Protein AF-A0A9E5EG06-F1 (afdb_monomer)

Sequence (101 aa):
MIEDMPSSPKDPDALVTSFFESIQGHHLTAALDMMSQDCEYDNVPITKVFGRAAIEQTLGGFLAECSAYEWIIQISPKLSLTNNSASPQKHRRNIGQLSFV

Nearest PDB structures (foldseek):
  5aii-assembly1_H  TM=9.625E-01  e=5.286E-03  unidentified
  7vwd-assembly1_D  TM=7.251E-01  e=4.949E-03  Rhodococcus erythropolis
  7xee-assembly1_A  TM=7.683E-01  e=1.093E-02  Rhodococcus erythropolis
  4r9k-assembly1_A  TM=7.340E-01  e=8.965E-03  Rhodococcus erythropolis
  7vx2-assembly1_A  TM=7.270E-01  e=7.354E-03  Rhodococcus erythropolis

Solvent-accessible surface area (backbone atoms only — not comparable to full-atom values): 6912 Å² total; per-residue (Å²): 138,80,79,84,68,81,72,72,70,97,49,60,66,60,52,55,49,52,36,51,50,28,46,49,70,71,33,54,69,64,29,50,69,74,49,57,71,86,40,75,47,75,48,87,88,76,59,72,40,63,26,52,69,49,44,47,56,54,51,46,65,68,46,72,85,52,95,73,65,82,89,78,85,78,77,77,68,81,84,76,90,71,91,83,82,89,84,78,93,65,95,70,81,78,84,64,89,84,76,84,132

Radius of gyration: 17.26 Å; Cα contacts (8 Å, |Δi|>4): 51; chains: 1; bounding box: 35×45×50 Å

Mean predicted aligned error: 12.92 Å

Structure (mmCIF, N/CA/C/O backbone):
data_AF-A0A9E5EG06-F1
#
_entry.id   AF-A0A9E5EG06-F1
#
loop_
_atom_site.group_PDB
_atom_site.id
_atom_site.type_symbol
_atom_site.label_atom_id
_atom_site.label_alt_id
_atom_site.label_comp_id
_atom_site.label_asym_id
_atom_site.label_entity_id
_atom_site.label_seq_id
_atom_site.pdbx_PDB_ins_code
_atom_site.Cartn_x
_atom_site.Cartn_y
_atom_site.Cartn_z
_atom_site.occupancy
_atom_site.B_iso_or_equiv
_atom_site.auth_seq_id
_atom_site.auth_comp_id
_atom_site.auth_asym_id
_atom_site.auth_atom_id
_atom_site.pdbx_PDB_model_num
ATOM 1 N N . MET A 1 1 ? 2.025 -19.010 31.968 1.00 40.03 1 MET A N 1
ATOM 2 C CA . MET A 1 1 ? 1.892 -19.231 30.516 1.00 40.03 1 MET A CA 1
ATOM 3 C C . MET A 1 1 ? 1.685 -17.852 29.930 1.00 40.03 1 MET A C 1
ATOM 5 O O . MET A 1 1 ? 0.645 -17.269 30.190 1.00 40.03 1 MET A O 1
ATOM 9 N N . ILE A 1 2 ? 2.726 -17.264 29.345 1.00 49.72 2 ILE A N 1
ATOM 10 C CA . ILE A 1 2 ? 2.625 -15.971 28.661 1.00 49.72 2 ILE A CA 1
ATOM 11 C C . ILE A 1 2 ? 2.565 -16.339 27.188 1.00 49.72 2 ILE A C 1
ATOM 13 O O . ILE A 1 2 ? 3.457 -17.031 26.702 1.00 49.72 2 ILE A O 1
ATOM 17 N N . GLU A 1 3 ? 1.444 -16.003 26.563 1.00 51.28 3 GLU A N 1
ATOM 18 C CA . GLU A 1 3 ? 1.164 -16.292 25.165 1.00 51.28 3 GLU A CA 1
ATOM 19 C C . GLU A 1 3 ? 2.191 -15.588 24.275 1.00 51.28 3 GLU A C 1
ATOM 21 O O . GLU A 1 3 ? 2.575 -14.441 24.516 1.00 51.28 3 GLU A O 1
ATOM 26 N N . ASP A 1 4 ? 2.666 -16.333 23.283 1.00 47.66 4 ASP A N 1
ATOM 27 C CA . ASP A 1 4 ? 3.604 -15.914 22.251 1.00 47.66 4 ASP A CA 1
ATOM 28 C C . ASP A 1 4 ? 2.930 -14.812 21.41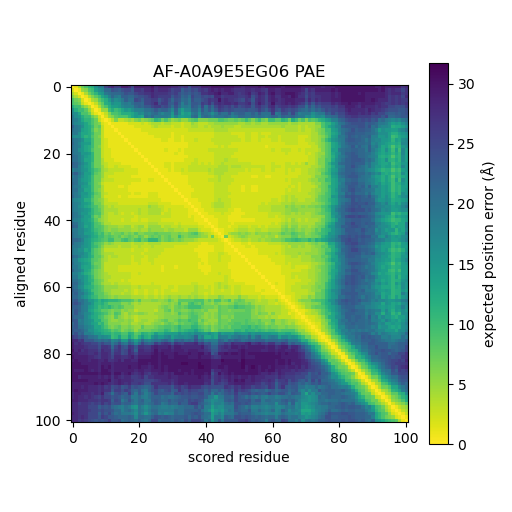4 1.00 47.66 4 ASP A C 1
ATOM 30 O O . ASP A 1 4 ? 2.177 -15.072 20.477 1.00 47.66 4 ASP A O 1
ATOM 34 N N . MET A 1 5 ? 3.106 -13.556 21.831 1.00 56.12 5 MET A N 1
ATOM 35 C CA . MET A 1 5 ? 2.779 -12.396 21.006 1.00 56.12 5 MET A CA 1
ATOM 36 C C . MET A 1 5 ? 3.662 -12.479 19.760 1.00 56.12 5 MET A C 1
ATOM 38 O O . MET A 1 5 ? 4.884 -12.556 19.927 1.00 56.12 5 MET A O 1
ATOM 42 N N . PRO A 1 6 ? 3.106 -12.455 18.533 1.00 54.28 6 PRO A N 1
ATOM 43 C CA . PRO A 1 6 ? 3.916 -12.561 17.331 1.00 54.28 6 PRO A CA 1
ATOM 44 C C . PRO A 1 6 ? 4.950 -11.439 17.352 1.00 54.28 6 PRO A C 1
ATOM 46 O O . PRO A 1 6 ? 4.611 -10.253 17.367 1.00 54.28 6 PRO A O 1
ATOM 49 N N . SER A 1 7 ? 6.221 -11.837 17.440 1.00 52.69 7 SER A N 1
ATOM 50 C CA . SER A 1 7 ? 7.354 -10.924 17.466 1.00 52.69 7 SER A CA 1
ATOM 51 C C . SER A 1 7 ? 7.224 -9.952 16.302 1.00 52.69 7 SER A C 1
ATOM 53 O O . SER A 1 7 ? 7.019 -10.397 15.169 1.00 52.69 7 SER A O 1
ATOM 55 N N . SER A 1 8 ? 7.364 -8.656 16.592 1.00 58.47 8 SER A N 1
ATOM 56 C CA . SER A 1 8 ? 7.486 -7.590 15.593 1.00 58.47 8 SER A CA 1
ATOM 57 C C . SER A 1 8 ? 8.318 -8.071 14.392 1.00 58.47 8 SER A C 1
ATOM 59 O O . SER A 1 8 ? 9.287 -8.810 14.624 1.00 58.47 8 SER A O 1
ATOM 61 N N . PRO A 1 9 ? 7.972 -7.704 13.139 1.00 59.00 9 PRO A N 1
ATOM 62 C CA . PRO A 1 9 ? 8.719 -8.134 11.962 1.00 59.00 9 PRO A CA 1
ATOM 63 C C . PRO A 1 9 ? 10.217 -7.985 12.222 1.00 59.00 9 PRO A C 1
ATOM 65 O O . PRO A 1 9 ? 10.671 -6.910 12.612 1.00 59.00 9 PRO A O 1
ATOM 68 N N . LYS A 1 10 ? 10.982 -9.073 12.054 1.00 66.12 10 LYS A N 1
ATOM 69 C CA . LYS A 1 10 ? 12.435 -9.074 12.313 1.00 66.12 10 LYS A CA 1
ATOM 70 C C . LYS A 1 10 ? 13.177 -8.007 11.501 1.00 66.12 10 LYS A C 1
ATOM 72 O O . LYS A 1 10 ? 14.285 -7.643 11.878 1.00 66.12 10 LYS A O 1
ATOM 77 N N . ASP A 1 11 ? 12.552 -7.526 10.429 1.00 85.75 11 ASP A N 1
ATOM 78 C CA . ASP A 1 11 ? 13.003 -6.417 9.605 1.00 85.75 11 ASP A CA 1
ATOM 79 C C . ASP A 1 11 ? 11.776 -5.653 9.044 1.00 85.75 11 ASP A C 1
ATOM 81 O O . ASP A 1 11 ? 11.115 -6.141 8.118 1.00 85.75 11 ASP A O 1
ATOM 85 N N . PRO A 1 12 ? 11.401 -4.501 9.631 1.00 86.44 12 PRO A N 1
ATOM 86 C CA . PRO A 1 12 ? 10.273 -3.705 9.150 1.00 86.44 12 PRO A CA 1
ATOM 87 C C . PRO A 1 12 ? 10.533 -3.094 7.767 1.00 86.44 12 PRO A C 1
ATOM 89 O O . PRO A 1 12 ? 9.596 -2.969 6.979 1.00 86.44 12 PRO A O 1
ATOM 92 N N . ASP A 1 13 ? 11.785 -2.777 7.433 1.00 85.31 13 ASP A N 1
ATOM 93 C CA . ASP A 1 13 ? 12.137 -2.176 6.145 1.00 85.31 13 ASP A CA 1
ATOM 94 C C . ASP A 1 13 ? 11.958 -3.196 5.015 1.00 85.31 13 ASP A C 1
ATOM 96 O O . ASP A 1 13 ? 11.401 -2.880 3.958 1.00 85.31 13 ASP A O 1
ATOM 100 N N . ALA A 1 14 ? 12.349 -4.451 5.256 1.00 87.50 14 ALA A N 1
ATOM 101 C CA . ALA A 1 14 ? 12.111 -5.545 4.319 1.00 87.50 14 ALA A CA 1
ATOM 102 C C . ALA A 1 14 ? 10.612 -5.817 4.105 1.00 87.50 14 ALA A C 1
ATOM 104 O O . ALA A 1 14 ? 10.188 -6.090 2.977 1.00 87.50 14 ALA A O 1
ATOM 105 N N . LEU A 1 15 ? 9.796 -5.712 5.163 1.00 89.81 15 LEU A N 1
ATOM 106 C CA . LEU A 1 15 ? 8.344 -5.872 5.062 1.00 89.81 15 LEU A CA 1
ATOM 107 C C . LEU A 1 15 ? 7.726 -4.775 4.184 1.00 89.81 15 LEU A C 1
ATOM 109 O O . LEU A 1 15 ? 6.965 -5.075 3.266 1.00 89.81 15 LEU A O 1
ATOM 113 N N . VAL A 1 16 ? 8.087 -3.514 4.434 1.00 90.19 16 VAL A N 1
ATOM 114 C CA . VAL A 1 16 ? 7.609 -2.366 3.650 1.00 90.19 16 VAL A CA 1
ATOM 115 C C . VAL A 1 16 ? 8.064 -2.472 2.193 1.00 90.19 16 VAL A C 1
ATOM 117 O O . VAL A 1 16 ? 7.277 -2.234 1.278 1.00 90.19 16 VAL A O 1
ATOM 120 N N . THR A 1 17 ? 9.308 -2.891 1.960 1.00 89.69 17 THR A N 1
ATOM 121 C CA . THR A 1 17 ? 9.842 -3.105 0.607 1.00 89.69 17 THR A CA 1
ATOM 122 C C . THR A 1 17 ? 9.036 -4.166 -0.143 1.00 89.69 17 THR A C 1
ATOM 124 O O . THR A 1 17 ? 8.547 -3.900 -1.240 1.00 89.69 17 THR A O 1
ATOM 127 N N . SER A 1 18 ? 8.795 -5.321 0.483 1.00 92.38 18 SER A N 1
ATOM 128 C CA . SER A 1 18 ? 8.032 -6.429 -0.116 1.00 92.38 18 SER A CA 1
ATOM 129 C C . SER A 1 18 ? 6.582 -6.035 -0.445 1.00 92.38 18 SER A C 1
ATOM 131 O O . SER A 1 18 ? 6.013 -6.474 -1.450 1.00 92.38 18 SER A O 1
ATOM 133 N N . PHE A 1 19 ? 5.983 -5.165 0.376 1.00 92.62 19 PHE A N 1
ATOM 134 C CA . PHE A 1 19 ? 4.648 -4.619 0.136 1.00 92.62 19 PHE A CA 1
ATOM 135 C C . PHE A 1 19 ? 4.612 -3.776 -1.147 1.00 92.62 19 PHE A C 1
ATOM 137 O O . PHE A 1 19 ? 3.754 -3.985 -2.008 1.00 92.62 19 PHE A O 1
ATOM 144 N N . PHE A 1 20 ? 5.572 -2.863 -1.323 1.00 90.56 20 PHE A N 1
ATOM 145 C CA . PHE A 1 20 ? 5.645 -2.033 -2.528 1.00 90.56 20 PHE A CA 1
ATOM 146 C C . PHE A 1 20 ? 6.025 -2.828 -3.779 1.00 90.56 20 PHE A C 1
ATOM 148 O O . PHE A 1 20 ? 5.454 -2.575 -4.839 1.00 90.56 20 PHE A O 1
ATOM 155 N N . GLU A 1 21 ? 6.924 -3.807 -3.673 1.00 91.62 21 GLU A N 1
ATOM 156 C CA . GLU A 1 21 ? 7.263 -4.711 -4.781 1.00 91.62 21 GLU A CA 1
ATOM 157 C C . GLU A 1 21 ? 6.034 -5.494 -5.265 1.00 91.62 21 GLU A C 1
ATOM 159 O O . GLU A 1 21 ? 5.803 -5.607 -6.470 1.00 91.62 21 GLU A O 1
ATOM 164 N N . SER A 1 22 ? 5.184 -5.953 -4.340 1.00 93.62 22 SER A N 1
ATOM 165 C CA . SER A 1 22 ? 3.923 -6.624 -4.679 1.00 93.62 22 SER A CA 1
ATOM 166 C C . SER A 1 22 ? 2.975 -5.702 -5.452 1.00 93.62 22 SER A C 1
ATOM 168 O O . SER A 1 22 ? 2.394 -6.110 -6.458 1.00 93.62 22 SER A O 1
ATOM 170 N N . ILE A 1 23 ? 2.855 -4.434 -5.046 1.00 91.31 23 ILE A N 1
ATOM 171 C CA . ILE A 1 23 ? 2.046 -3.439 -5.771 1.00 91.31 23 ILE A CA 1
ATOM 172 C C . ILE A 1 23 ? 2.626 -3.174 -7.167 1.00 91.31 23 ILE A C 1
ATOM 174 O O . ILE A 1 23 ? 1.881 -3.173 -8.148 1.00 91.31 23 ILE A O 1
ATOM 178 N N . GLN A 1 24 ? 3.944 -2.993 -7.279 1.00 89.94 24 GLN A N 1
ATOM 179 C CA . GLN A 1 24 ? 4.624 -2.767 -8.561 1.00 89.94 24 GLN A CA 1
ATOM 180 C C . GLN A 1 24 ? 4.467 -3.951 -9.524 1.00 89.94 24 GLN A C 1
ATOM 182 O O . GLN A 1 24 ? 4.303 -3.745 -10.725 1.00 89.94 24 GLN A O 1
ATOM 187 N N . GLY A 1 25 ? 4.438 -5.178 -8.998 1.00 89.56 25 GLY A N 1
ATOM 188 C CA . GLY A 1 25 ? 4.144 -6.402 -9.744 1.00 89.56 25 GLY A CA 1
ATOM 189 C C . GLY A 1 25 ? 2.668 -6.605 -10.107 1.00 89.56 25 GLY A C 1
ATOM 190 O O . GLY A 1 25 ? 2.321 -7.661 -10.624 1.00 89.56 25 GLY A O 1
ATOM 191 N N . HIS A 1 26 ? 1.784 -5.630 -9.850 1.00 89.44 26 HIS A N 1
ATOM 192 C CA . HIS A 1 26 ? 0.328 -5.754 -10.020 1.00 89.44 26 HIS A CA 1
ATOM 193 C C . HIS A 1 26 ? -0.301 -6.879 -9.169 1.00 89.44 26 HIS A C 1
ATOM 195 O O . HIS A 1 26 ? -1.347 -7.434 -9.511 1.00 89.44 26 HIS A O 1
ATOM 201 N N . HIS A 1 27 ? 0.301 -7.198 -8.024 1.00 93.06 27 HIS A N 1
ATOM 202 C CA . HIS A 1 27 ? -0.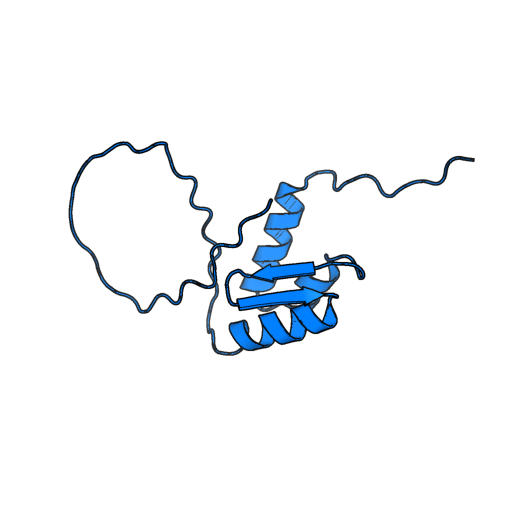164 -8.215 -7.083 1.00 93.06 27 HIS A CA 1
ATOM 203 C C . HIS A 1 27 ? -0.818 -7.572 -5.850 1.00 93.06 27 HIS A C 1
ATOM 205 O O . HIS A 1 27 ? -0.403 -7.806 -4.715 1.00 93.06 27 HIS A O 1
ATOM 211 N N . LEU A 1 28 ? -1.859 -6.755 -6.062 1.00 92.00 28 LEU A N 1
ATOM 212 C CA . LEU A 1 28 ? -2.518 -5.997 -4.986 1.00 92.00 28 LEU A CA 1
ATOM 213 C C . LEU A 1 28 ? -3.047 -6.903 -3.863 1.00 92.00 28 LEU A C 1
ATOM 215 O O . LEU A 1 28 ? -2.820 -6.610 -2.695 1.00 92.00 28 LEU A O 1
ATOM 219 N N . THR A 1 29 ? -3.685 -8.027 -4.194 1.00 93.44 29 THR A N 1
ATOM 220 C CA . THR A 1 29 ? -4.179 -8.982 -3.189 1.00 93.44 29 THR A CA 1
ATOM 221 C C . THR A 1 29 ? -3.046 -9.518 -2.309 1.00 93.44 29 THR A C 1
ATOM 223 O O . THR A 1 29 ? -3.186 -9.544 -1.091 1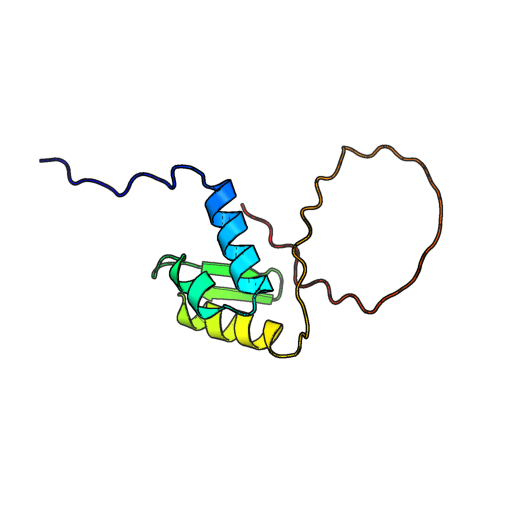.00 93.44 29 THR A O 1
ATOM 226 N N . ALA A 1 30 ? -1.891 -9.850 -2.900 1.00 93.88 30 ALA A N 1
ATOM 227 C CA . ALA A 1 30 ? -0.730 -10.322 -2.145 1.00 93.88 30 ALA A CA 1
ATOM 228 C C . ALA A 1 30 ? -0.164 -9.234 -1.216 1.00 93.88 30 ALA A C 1
ATOM 230 O O . ALA A 1 30 ? 0.205 -9.531 -0.084 1.00 93.88 30 ALA A O 1
ATOM 231 N N . ALA A 1 31 ? -0.154 -7.970 -1.655 1.00 94.31 31 ALA A N 1
ATOM 232 C CA . ALA A 1 31 ? 0.237 -6.846 -0.803 1.00 94.31 31 ALA A CA 1
ATOM 233 C C . ALA A 1 31 ? -0.721 -6.678 0.394 1.00 94.31 31 ALA A C 1
ATOM 235 O O . ALA A 1 31 ? -0.288 -6.472 1.525 1.00 94.31 31 ALA A O 1
ATOM 236 N N . LEU A 1 32 ? -2.031 -6.810 0.167 1.00 93.94 32 LEU A N 1
ATOM 237 C CA . LEU A 1 32 ? -3.053 -6.689 1.213 1.00 93.94 32 LEU A CA 1
ATOM 238 C C . LEU A 1 32 ? -3.038 -7.858 2.208 1.00 93.94 32 LEU A C 1
ATOM 240 O O . LEU A 1 32 ? -3.402 -7.676 3.372 1.00 93.94 32 LEU A O 1
ATOM 244 N N . ASP A 1 33 ? -2.590 -9.042 1.794 1.00 94.69 33 ASP A N 1
ATOM 245 C CA . ASP A 1 33 ? -2.395 -10.188 2.691 1.00 94.69 33 ASP A CA 1
ATOM 246 C C . ASP A 1 33 ? -1.288 -9.955 3.727 1.00 94.69 33 ASP A C 1
ATOM 248 O O . ASP A 1 33 ? -1.296 -10.581 4.786 1.00 94.69 33 ASP A O 1
ATOM 252 N N . MET A 1 34 ? -0.384 -9.004 3.474 1.00 92.88 34 MET A N 1
ATOM 253 C CA . MET A 1 34 ? 0.643 -8.584 4.431 1.00 92.88 34 MET A CA 1
ATOM 254 C C . MET A 1 34 ? 0.100 -7.645 5.520 1.00 92.88 34 MET A C 1
ATOM 256 O O . MET A 1 34 ? 0.795 -7.370 6.498 1.00 92.88 34 MET A O 1
ATOM 260 N N . MET A 1 35 ? -1.123 -7.128 5.362 1.00 91.88 35 MET A N 1
ATOM 261 C CA . MET A 1 35 ? -1.738 -6.182 6.292 1.00 91.88 35 MET A CA 1
ATOM 262 C C . MET A 1 35 ? -2.592 -6.899 7.343 1.00 91.88 35 MET A C 1
ATOM 264 O O . MET A 1 35 ? -3.222 -7.925 7.081 1.00 91.88 35 MET A O 1
ATOM 268 N N . SER A 1 36 ? -2.681 -6.306 8.536 1.00 92.00 36 SER A N 1
ATOM 269 C CA . SER A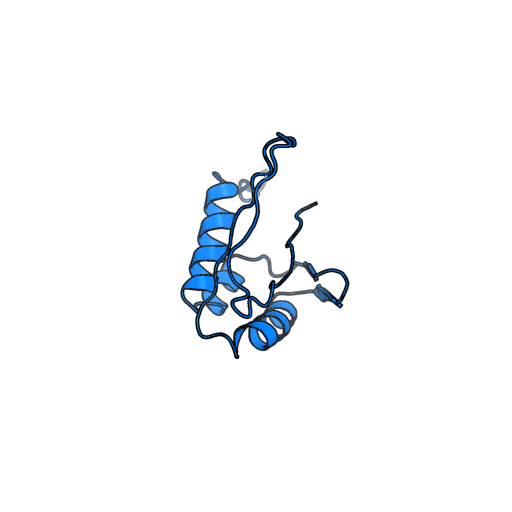 1 36 ? -3.666 -6.707 9.549 1.00 92.00 36 SER A CA 1
ATOM 270 C C . SER A 1 36 ? -5.097 -6.566 9.011 1.00 92.00 36 SER A C 1
ATOM 272 O O . SER A 1 36 ? -5.373 -5.723 8.157 1.00 92.00 36 SER A O 1
ATOM 274 N N . GLN A 1 37 ? -6.040 -7.356 9.533 1.00 88.50 37 GLN A N 1
ATOM 275 C CA . GLN A 1 37 ? -7.467 -7.122 9.271 1.00 88.50 37 GLN A CA 1
ATOM 276 C C . GLN A 1 37 ? -7.949 -5.801 9.878 1.00 88.50 37 GLN A C 1
ATOM 278 O O . GLN A 1 37 ? -8.760 -5.110 9.263 1.00 88.50 37 GLN A O 1
ATOM 283 N N . ASP A 1 38 ? -7.410 -5.458 11.046 1.00 92.00 38 ASP A N 1
ATOM 284 C CA . ASP A 1 38 ? -7.613 -4.188 11.731 1.00 92.00 38 ASP A CA 1
ATOM 285 C C . ASP A 1 38 ? -6.477 -3.237 11.334 1.00 92.00 38 ASP A C 1
ATOM 287 O O . ASP A 1 38 ? -5.393 -3.252 11.921 1.00 92.00 38 ASP A O 1
ATOM 291 N N . CYS A 1 39 ? -6.672 -2.522 10.227 1.00 92.38 39 CYS A N 1
ATOM 292 C CA . CYS A 1 39 ? -5.719 -1.557 9.688 1.00 92.38 39 CYS A CA 1
ATOM 293 C C . CYS A 1 39 ? -6.444 -0.340 9.112 1.00 92.38 39 CYS A C 1
ATOM 295 O O . CYS A 1 39 ? -7.619 -0.409 8.748 1.00 92.38 39 CYS A O 1
ATOM 297 N N . GLU A 1 40 ? -5.721 0.767 8.991 1.00 93.06 40 GLU A N 1
ATOM 298 C CA . GLU A 1 40 ? -6.194 1.978 8.333 1.00 93.06 40 GLU A CA 1
ATOM 299 C C . GLU A 1 40 ? -5.220 2.412 7.236 1.00 93.06 40 GLU A C 1
ATOM 301 O O . GLU A 1 40 ? -4.010 2.215 7.338 1.00 93.06 40 GLU A O 1
ATOM 306 N N . TYR A 1 41 ? -5.765 2.999 6.175 1.00 91.12 41 TYR A N 1
ATOM 307 C CA . TYR A 1 41 ? -5.007 3.685 5.136 1.00 91.12 41 TYR A CA 1
ATOM 308 C C . TYR A 1 41 ? -5.425 5.147 5.143 1.00 91.12 41 TYR A C 1
ATOM 310 O O . TYR A 1 41 ? -6.596 5.461 4.923 1.00 91.12 41 TYR A O 1
ATOM 318 N N . ASP A 1 42 ? -4.465 6.029 5.402 1.00 92.62 42 ASP A N 1
ATOM 319 C CA . ASP A 1 42 ? -4.681 7.468 5.450 1.00 92.62 42 ASP A CA 1
ATOM 320 C C . ASP A 1 42 ? -3.926 8.146 4.307 1.00 92.62 42 ASP A C 1
ATOM 322 O O . ASP A 1 42 ? -2.705 8.296 4.340 1.00 92.62 42 ASP A O 1
ATOM 326 N N . ASN A 1 43 ? -4.662 8.524 3.263 1.00 86.94 43 ASN A N 1
ATOM 327 C CA . ASN A 1 43 ? -4.123 9.302 2.157 1.00 86.94 43 ASN A CA 1
ATOM 328 C C . ASN A 1 43 ? -4.688 10.719 2.210 1.00 86.94 43 ASN A C 1
ATOM 330 O O . ASN A 1 43 ? -5.832 10.961 1.817 1.00 86.94 43 ASN A O 1
ATOM 334 N N . VAL A 1 44 ? -3.879 11.661 2.686 1.00 86.00 44 VAL A N 1
ATOM 335 C CA . VAL A 1 44 ? -4.254 13.071 2.845 1.00 86.00 44 VAL A CA 1
ATOM 336 C C . VAL A 1 44 ? -4.022 13.826 1.526 1.00 86.00 44 VAL A C 1
ATOM 338 O O . VAL A 1 44 ? -2.947 13.703 0.939 1.00 86.00 44 VAL A O 1
ATOM 341 N N . PRO A 1 45 ? -4.980 14.644 1.039 1.00 86.00 45 PRO A N 1
ATOM 342 C CA . PRO A 1 45 ? -6.217 15.087 1.693 1.00 86.00 45 PRO A CA 1
ATOM 343 C C . PRO A 1 45 ? -7.464 14.275 1.310 1.00 86.00 45 PRO A C 1
ATOM 345 O O . PRO A 1 45 ? -8.571 14.766 1.502 1.00 86.00 45 PRO A O 1
ATOM 348 N N . ILE A 1 46 ? -7.311 13.097 0.702 1.00 81.44 46 ILE A N 1
ATOM 349 C CA . I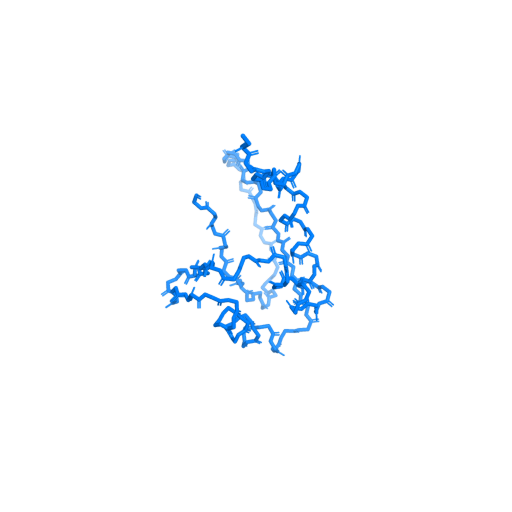LE A 1 46 ? -8.426 12.378 0.082 1.00 81.44 46 ILE A CA 1
ATOM 350 C C . ILE A 1 46 ? -9.412 11.889 1.141 1.00 81.44 46 ILE A C 1
ATOM 352 O O . ILE A 1 46 ? -10.482 12.472 1.278 1.00 81.44 46 ILE A O 1
ATOM 356 N N . THR A 1 47 ? -9.100 10.803 1.847 1.00 84.44 47 THR A N 1
ATOM 357 C CA . THR A 1 47 ? -9.964 10.190 2.868 1.00 84.44 47 THR A CA 1
ATOM 358 C C . THR A 1 47 ? -9.215 9.033 3.518 1.00 84.44 47 THR A C 1
ATOM 360 O O . THR A 1 47 ? -8.570 8.241 2.829 1.00 84.44 47 THR A O 1
ATOM 363 N N . LYS A 1 48 ? -9.353 8.920 4.840 1.00 93.06 48 LYS A N 1
ATOM 364 C CA . LYS A 1 48 ? -8.938 7.744 5.602 1.00 93.06 48 LYS A CA 1
ATOM 365 C C . LYS A 1 48 ? -9.956 6.615 5.429 1.00 93.06 48 LYS A C 1
ATOM 367 O O . LYS A 1 48 ? -11.158 6.846 5.554 1.00 93.06 48 LYS A O 1
ATOM 372 N N . VAL A 1 49 ? -9.480 5.397 5.193 1.00 94.31 49 VAL A N 1
ATOM 373 C CA . VAL A 1 49 ? -10.314 4.190 5.079 1.00 94.31 49 VAL A CA 1
ATOM 374 C C . VAL A 1 49 ? -9.842 3.102 6.041 1.00 94.31 49 VAL A C 1
ATOM 376 O O . VAL A 1 49 ? -8.662 3.038 6.383 1.00 94.31 49 VAL A O 1
ATOM 379 N N . PHE A 1 50 ? -10.768 2.239 6.465 1.00 94.25 50 PHE A N 1
ATOM 380 C CA . PHE A 1 50 ? -10.539 1.222 7.494 1.00 94.25 50 PHE A CA 1
ATOM 381 C C . PHE A 1 50 ? -10.798 -0.186 6.960 1.00 94.25 50 PHE A C 1
ATOM 383 O O . PHE A 1 50 ? -11.817 -0.443 6.317 1.00 94.25 50 PHE A O 1
ATOM 390 N N . GLY A 1 51 ? -9.895 -1.105 7.286 1.00 93.12 51 GLY A N 1
ATOM 391 C CA . GLY A 1 51 ? -9.963 -2.514 6.930 1.00 93.12 51 GLY A CA 1
ATOM 392 C C . GLY A 1 51 ? -9.518 -2.810 5.497 1.00 93.12 51 GLY A C 1
ATOM 393 O O . GLY A 1 51 ? -9.719 -2.027 4.566 1.00 93.12 51 GLY A O 1
ATOM 394 N N . ARG A 1 52 ? -8.949 -4.006 5.306 1.00 94.12 52 ARG A N 1
ATOM 395 C CA . ARG A 1 52 ? -8.334 -4.436 4.035 1.00 94.12 52 ARG A CA 1
ATOM 396 C C . ARG A 1 52 ? -9.251 -4.296 2.822 1.00 94.12 52 ARG A C 1
ATOM 398 O O . ARG A 1 52 ? -8.797 -3.851 1.779 1.00 94.12 52 ARG A O 1
ATOM 405 N N . ALA A 1 53 ? -10.539 -4.606 2.968 1.00 93.50 53 ALA A N 1
ATOM 406 C CA . ALA A 1 53 ? -11.500 -4.514 1.869 1.00 93.50 53 ALA A CA 1
ATOM 407 C C . ALA A 1 53 ? -11.703 -3.069 1.371 1.00 93.50 53 ALA A C 1
ATOM 409 O O . ALA A 1 53 ? -11.794 -2.835 0.168 1.00 93.50 53 ALA A O 1
ATOM 410 N N . ALA A 1 54 ? -11.748 -2.085 2.276 1.00 92.25 54 ALA A N 1
ATOM 411 C CA . ALA A 1 54 ? -11.886 -0.681 1.888 1.00 92.25 54 ALA A CA 1
ATOM 412 C C . ALA A 1 54 ? -10.592 -0.144 1.253 1.00 92.25 54 ALA A C 1
ATOM 414 O O . ALA A 1 54 ? -10.635 0.638 0.299 1.00 92.25 54 ALA A O 1
ATOM 415 N N . ILE A 1 55 ? -9.442 -0.606 1.750 1.00 92.94 55 ILE A N 1
ATOM 416 C CA . ILE A 1 55 ? -8.125 -0.302 1.182 1.00 92.94 55 ILE A CA 1
ATOM 417 C C . ILE A 1 55 ? -8.007 -0.890 -0.226 1.00 92.94 55 ILE A C 1
ATOM 419 O O . ILE A 1 55 ? -7.582 -0.185 -1.136 1.00 92.94 55 ILE A O 1
ATOM 423 N N . GLU A 1 56 ? -8.447 -2.132 -0.436 1.00 93.94 56 GLU A N 1
ATOM 424 C CA . GLU A 1 56 ? -8.460 -2.786 -1.747 1.00 93.94 56 GLU A CA 1
ATOM 425 C C . GLU A 1 56 ? -9.285 -2.010 -2.766 1.00 93.94 56 GLU A C 1
ATOM 427 O O . GLU A 1 56 ? -8.810 -1.753 -3.866 1.00 93.94 56 GLU A O 1
ATOM 432 N N . GLN A 1 57 ? -10.497 -1.589 -2.400 1.00 93.00 57 GLN A N 1
ATOM 433 C CA . GLN A 1 57 ? -11.349 -0.798 -3.290 1.00 93.00 57 GLN A CA 1
ATOM 434 C C . GLN A 1 57 ? -10.699 0.544 -3.645 1.00 93.00 57 GLN A C 1
ATOM 436 O O . GLN A 1 57 ? -10.714 0.958 -4.804 1.00 93.00 57 GLN A O 1
ATOM 441 N N . THR A 1 58 ? -10.096 1.204 -2.655 1.00 90.62 58 THR A N 1
ATOM 442 C CA . THR A 1 58 ? -9.463 2.517 -2.827 1.00 90.62 58 THR A CA 1
ATOM 443 C C . THR A 1 58 ? -8.208 2.422 -3.694 1.00 90.62 58 THR A C 1
ATOM 445 O O . THR A 1 58 ? -8.107 3.098 -4.718 1.00 90.62 58 THR A O 1
ATOM 448 N N . LEU A 1 59 ? -7.264 1.551 -3.322 1.00 89.56 59 LEU A N 1
ATOM 449 C CA . LEU A 1 59 ? -6.036 1.330 -4.081 1.00 89.56 59 LEU A CA 1
ATOM 450 C C . LEU A 1 59 ? -6.350 0.744 -5.456 1.00 89.56 59 LEU A C 1
ATOM 452 O O . LEU A 1 59 ? -5.839 1.242 -6.449 1.00 89.56 59 LEU A O 1
ATOM 456 N N . GLY A 1 60 ? -7.239 -0.244 -5.549 1.00 90.12 60 GLY A N 1
ATOM 457 C CA . GLY A 1 60 ? -7.669 -0.832 -6.815 1.00 90.12 60 GLY A CA 1
ATOM 458 C C . GLY A 1 60 ? -8.201 0.216 -7.791 1.00 90.12 60 GLY A C 1
ATOM 459 O O . GLY A 1 60 ? -7.805 0.212 -8.953 1.00 90.12 60 GLY A O 1
ATOM 460 N N . GLY A 1 61 ? -9.007 1.172 -7.316 1.00 87.81 61 GLY A N 1
ATOM 461 C CA . GLY A 1 61 ? -9.481 2.294 -8.129 1.00 87.81 61 GLY A CA 1
ATOM 462 C C . GLY A 1 61 ? -8.357 3.202 -8.641 1.00 87.81 61 GLY A C 1
ATOM 463 O O . GLY A 1 61 ? -8.365 3.584 -9.808 1.00 87.81 61 GLY A O 1
ATOM 464 N N . PHE A 1 62 ? -7.365 3.524 -7.805 1.00 85.81 62 PHE A N 1
ATOM 465 C CA . PHE A 1 62 ? -6.218 4.342 -8.225 1.00 85.81 62 PHE A CA 1
ATOM 466 C C . PHE A 1 62 ? -5.282 3.610 -9.184 1.00 85.81 62 PHE A C 1
ATOM 468 O O . PHE A 1 62 ? -4.705 4.228 -10.079 1.00 85.81 62 PHE A O 1
ATOM 475 N N . LEU A 1 63 ? -5.117 2.307 -8.978 1.00 85.31 63 LEU A N 1
ATOM 476 C CA . LEU A 1 63 ? -4.153 1.490 -9.694 1.00 85.31 63 LEU A CA 1
ATOM 477 C C . LEU A 1 63 ? -4.717 0.989 -11.039 1.00 85.31 63 LEU A C 1
ATOM 479 O O . LEU A 1 63 ? -3.971 0.890 -12.004 1.00 85.31 63 LEU A O 1
ATOM 483 N N . ALA A 1 64 ? -6.026 0.751 -11.167 1.00 83.38 64 ALA A N 1
ATOM 484 C CA . ALA A 1 64 ? -6.632 0.130 -12.355 1.00 83.38 64 ALA A CA 1
ATOM 485 C C . ALA A 1 64 ? -6.283 0.791 -13.706 1.00 83.38 64 ALA A C 1
ATOM 487 O O . ALA A 1 64 ? -6.213 0.102 -14.722 1.00 83.38 64 ALA A O 1
ATOM 488 N N . GLU A 1 65 ? -6.053 2.107 -13.740 1.00 79.56 65 GLU A N 1
ATOM 489 C CA . GLU A 1 65 ? -5.740 2.844 -14.975 1.00 79.56 65 GLU A CA 1
ATOM 490 C C . GLU A 1 65 ? -4.236 2.995 -15.262 1.00 79.56 65 GLU A C 1
ATOM 492 O O . GLU A 1 65 ? -3.838 3.624 -16.247 1.00 79.56 65 GLU A O 1
ATOM 497 N N . CYS A 1 66 ? -3.377 2.458 -14.403 1.00 78.31 66 CYS A N 1
ATOM 498 C CA . CYS A 1 66 ? -1.935 2.608 -14.508 1.00 78.31 66 CYS A CA 1
ATOM 499 C C . CYS A 1 66 ? -1.297 1.379 -15.161 1.00 78.31 66 CYS A C 1
ATOM 501 O O . CYS A 1 66 ? -1.537 0.237 -14.780 1.00 78.31 66 CYS A O 1
ATOM 503 N N . SER A 1 67 ? -0.410 1.622 -16.126 1.00 78.00 67 SER A N 1
ATOM 504 C CA . SER A 1 67 ? 0.360 0.567 -16.796 1.00 78.00 67 SER A CA 1
ATOM 505 C C . SER A 1 67 ? 1.632 0.160 -16.046 1.00 78.00 67 SER A C 1
ATOM 507 O O . SER A 1 67 ? 2.254 -0.830 -16.410 1.00 78.00 67 SER A O 1
ATOM 509 N N . ALA A 1 68 ? 2.073 0.974 -15.086 1.00 76.81 68 ALA A N 1
ATOM 510 C CA . ALA A 1 68 ? 3.237 0.732 -14.242 1.00 76.81 68 ALA A CA 1
ATOM 511 C C . ALA A 1 68 ? 3.190 1.649 -13.012 1.00 76.81 68 ALA A C 1
ATOM 513 O O . ALA A 1 68 ? 2.648 2.759 -13.084 1.00 76.81 68 ALA A O 1
ATOM 514 N N . TYR A 1 69 ? 3.825 1.211 -11.926 1.00 78.31 69 TYR A N 1
ATOM 515 C CA . TYR A 1 69 ? 3.981 1.971 -10.687 1.00 78.31 69 TYR A CA 1
ATOM 516 C C . TYR A 1 69 ? 5.451 2.051 -10.318 1.00 78.31 69 TYR A C 1
ATOM 518 O O . TYR A 1 69 ? 6.196 1.092 -10.499 1.00 78.31 69 TYR A O 1
ATOM 526 N N . GLU A 1 70 ? 5.856 3.182 -9.758 1.00 76.69 70 GLU A N 1
ATOM 527 C CA . GLU A 1 70 ? 7.198 3.355 -9.226 1.00 76.69 70 GLU A CA 1
ATOM 528 C C . GLU A 1 70 ? 7.080 3.967 -7.835 1.00 76.69 70 GLU A C 1
ATOM 530 O O . GLU A 1 70 ? 6.459 5.017 -7.654 1.00 76.69 70 GLU A O 1
ATOM 535 N N . TRP A 1 71 ? 7.667 3.294 -6.850 1.00 77.88 71 TRP A N 1
ATOM 536 C CA . TRP A 1 71 ? 7.809 3.820 -5.501 1.00 77.88 71 TRP A CA 1
ATOM 537 C C . TRP A 1 71 ? 9.216 4.383 -5.355 1.00 77.88 71 TRP A C 1
ATOM 539 O O . TRP A 1 71 ? 10.197 3.642 -5.330 1.00 77.88 71 TRP A O 1
ATOM 549 N N . ILE A 1 72 ? 9.316 5.707 -5.291 1.00 75.25 72 ILE A N 1
ATOM 550 C CA . ILE A 1 72 ? 10.600 6.398 -5.226 1.00 75.25 72 ILE A CA 1
ATOM 551 C C . ILE A 1 72 ? 10.794 6.912 -3.811 1.00 75.25 72 ILE A C 1
ATOM 553 O O . ILE A 1 72 ? 10.153 7.876 -3.390 1.00 75.25 72 ILE A O 1
ATOM 557 N N . ILE A 1 73 ? 11.744 6.310 -3.102 1.00 72.69 73 ILE A N 1
ATOM 558 C CA . ILE A 1 73 ? 12.174 6.792 -1.794 1.00 72.69 73 ILE A CA 1
ATOM 559 C C . ILE A 1 73 ? 13.021 8.048 -2.016 1.00 72.69 73 ILE A C 1
ATOM 561 O O . ILE A 1 73 ? 14.182 7.990 -2.422 1.00 72.69 73 ILE A O 1
ATOM 565 N N . GLN A 1 74 ? 12.421 9.215 -1.784 1.00 70.69 74 GLN A N 1
ATOM 566 C CA . GLN A 1 74 ? 13.140 10.484 -1.772 1.00 70.69 74 GLN A CA 1
ATOM 567 C C . GLN A 1 74 ? 13.817 10.652 -0.413 1.00 70.69 74 GLN A C 1
ATOM 569 O O . GLN A 1 74 ? 13.240 11.189 0.531 1.00 70.69 74 GLN A O 1
ATOM 574 N N . ILE A 1 75 ? 15.065 10.199 -0.313 1.00 59.22 75 ILE A N 1
ATOM 575 C CA . ILE A 1 75 ? 15.930 10.575 0.803 1.00 59.22 75 ILE A CA 1
ATOM 576 C C . ILE A 1 75 ? 16.351 12.013 0.532 1.00 59.22 75 ILE A C 1
ATOM 578 O O . ILE A 1 75 ? 17.288 12.235 -0.225 1.00 59.22 75 ILE A O 1
ATOM 582 N N . SER A 1 76 ? 15.639 12.993 1.092 1.00 50.97 76 SER A N 1
ATOM 583 C CA . SER A 1 76 ? 16.064 14.391 1.007 1.00 50.97 76 SER A CA 1
ATOM 584 C C . SER A 1 76 ? 17.428 14.523 1.691 1.00 50.97 76 SER A C 1
ATOM 586 O O . SER A 1 76 ? 17.489 14.463 2.925 1.00 50.97 76 SER A O 1
ATOM 588 N N . PRO A 1 77 ? 18.533 14.736 0.950 1.00 49.69 77 PRO A N 1
ATOM 589 C CA . PRO A 1 77 ? 19.726 15.246 1.591 1.00 49.69 77 PRO A CA 1
ATOM 590 C C . PRO A 1 77 ? 19.351 16.654 2.056 1.00 49.69 77 PRO A C 1
ATOM 592 O O . PRO A 1 77 ? 18.748 17.413 1.294 1.00 49.69 77 PRO A O 1
ATOM 595 N N . LYS A 1 78 ? 19.645 17.013 3.310 1.00 48.66 78 LYS A N 1
ATOM 596 C CA . LYS A 1 78 ? 19.487 18.402 3.770 1.00 48.66 78 LYS A CA 1
ATOM 597 C C . LYS A 1 78 ? 20.008 19.342 2.678 1.00 48.66 78 LYS A C 1
ATOM 599 O O . LYS A 1 78 ? 21.139 19.160 2.231 1.00 48.66 78 LYS A O 1
ATOM 604 N N . LEU A 1 79 ? 19.145 20.265 2.235 1.00 41.84 79 LEU A N 1
ATOM 605 C CA . LEU A 1 79 ? 19.344 21.152 1.086 1.00 41.84 79 LEU A CA 1
ATOM 606 C C . LEU A 1 79 ? 20.819 21.537 0.904 1.00 41.84 79 LEU A C 1
ATOM 608 O O . LEU A 1 79 ? 21.344 22.366 1.644 1.00 41.84 79 LEU A O 1
ATOM 612 N N . SER A 1 80 ? 21.461 20.990 -0.125 1.00 36.34 80 SER A N 1
ATOM 613 C CA . SER A 1 80 ? 22.590 21.663 -0.759 1.00 36.34 80 SER A CA 1
ATOM 614 C C . SER A 1 80 ? 22.000 22.451 -1.917 1.00 36.34 80 SER A C 1
ATOM 616 O O . SER A 1 80 ? 21.689 21.897 -2.967 1.00 36.34 80 SER A O 1
ATOM 618 N N . LEU A 1 81 ? 21.744 23.736 -1.678 1.00 43.66 81 LEU A N 1
ATOM 619 C CA . LEU A 1 81 ? 21.350 24.677 -2.718 1.00 43.66 81 LEU A CA 1
ATOM 620 C C . LEU A 1 81 ? 22.469 24.750 -3.763 1.00 43.66 81 LEU A C 1
ATOM 622 O O . LEU A 1 81 ? 23.457 25.442 -3.541 1.00 43.66 81 LEU A O 1
ATOM 626 N N . THR A 1 82 ? 22.305 24.103 -4.913 1.00 37.00 82 THR A N 1
ATOM 627 C CA . THR A 1 82 ? 22.959 24.552 -6.146 1.00 37.00 82 THR A CA 1
ATOM 628 C C . THR A 1 82 ? 21.972 24.466 -7.306 1.00 37.00 82 THR A C 1
ATOM 630 O O . THR A 1 82 ? 21.403 23.426 -7.627 1.00 37.00 82 THR A O 1
ATOM 633 N N . ASN A 1 83 ? 21.722 25.628 -7.902 1.00 43.47 83 ASN A N 1
ATOM 634 C CA . ASN A 1 83 ? 20.912 25.802 -9.098 1.00 43.47 83 ASN A CA 1
ATOM 635 C C . ASN A 1 83 ? 21.534 25.032 -10.271 1.00 43.47 83 ASN A C 1
ATOM 637 O O . ASN A 1 83 ? 22.687 25.303 -10.596 1.00 43.47 83 ASN A O 1
ATOM 641 N N .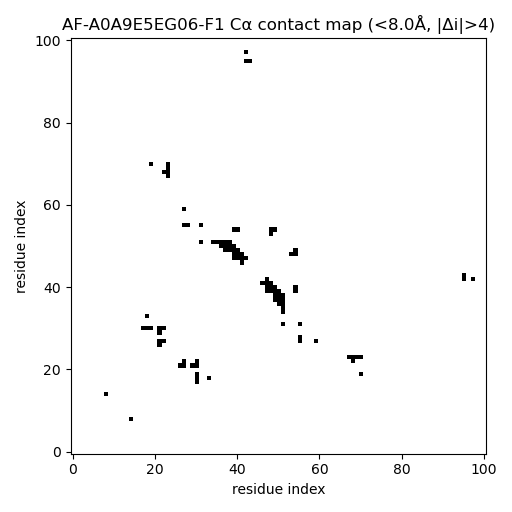 ASN A 1 84 ? 20.763 24.212 -10.991 1.00 40.19 84 ASN A N 1
ATOM 642 C CA . ASN A 1 84 ? 20.624 24.411 -12.434 1.00 40.19 84 ASN A CA 1
ATOM 643 C C . ASN A 1 84 ? 19.422 23.669 -13.038 1.00 40.19 84 ASN A C 1
ATOM 645 O O . ASN A 1 84 ? 18.956 22.646 -12.553 1.00 40.19 84 ASN A O 1
ATOM 649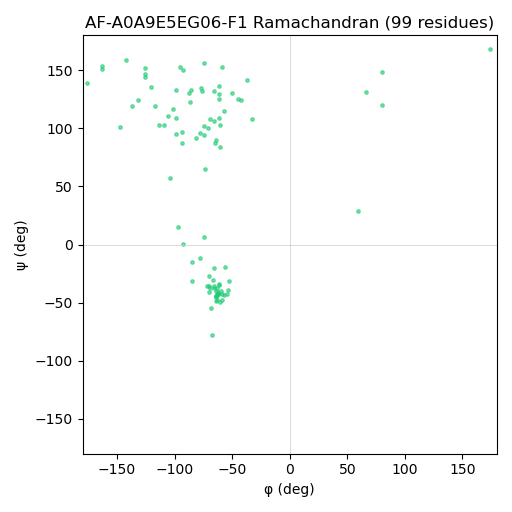 N N . SER A 1 85 ? 18.941 24.281 -14.105 1.00 51.28 85 SER A N 1
ATOM 650 C CA . SER A 1 85 ? 17.690 24.107 -14.828 1.00 51.28 85 SER A CA 1
ATOM 651 C C . SER A 1 85 ? 17.555 22.856 -15.720 1.00 51.28 85 SER A C 1
ATOM 653 O O . SER A 1 85 ? 18.527 22.350 -16.267 1.00 51.28 85 SER A O 1
ATOM 655 N N . ALA A 1 86 ? 16.276 22.499 -15.930 1.00 49.72 86 ALA A N 1
ATOM 656 C CA . ALA A 1 86 ? 15.650 21.821 -17.080 1.00 49.72 86 ALA A CA 1
ATOM 657 C C . ALA A 1 86 ? 15.752 20.285 -17.238 1.00 49.72 86 ALA A C 1
ATOM 659 O O . ALA A 1 86 ? 16.827 19.737 -17.454 1.00 49.72 86 ALA A O 1
ATOM 660 N N . SER A 1 87 ? 14.586 19.608 -17.259 1.00 37.66 87 SER A N 1
ATOM 661 C CA . SER A 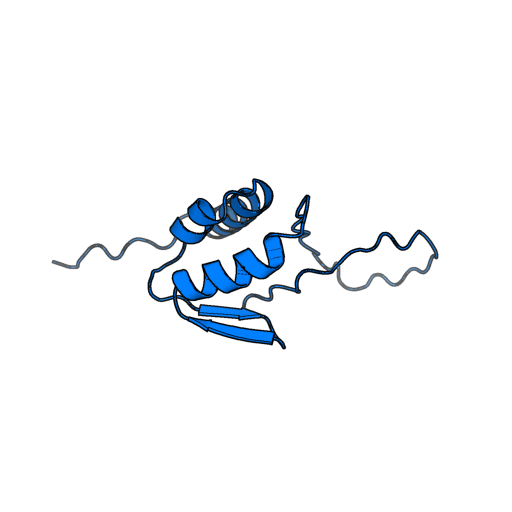1 87 ? 14.163 18.574 -18.247 1.00 37.66 87 SER A CA 1
ATOM 662 C C . SER A 1 87 ? 12.808 17.920 -17.832 1.00 37.66 87 SER A C 1
ATOM 664 O O . SER A 1 87 ? 12.268 18.270 -16.784 1.00 37.66 87 SER A O 1
ATOM 666 N N . PRO A 1 88 ? 12.126 17.140 -18.700 1.00 40.50 88 PRO A N 1
ATOM 667 C CA . PRO A 1 88 ? 10.842 17.473 -19.322 1.00 40.50 88 PRO A CA 1
ATOM 668 C C . PRO A 1 88 ? 9.620 16.900 -18.575 1.00 40.50 88 PRO A C 1
ATOM 670 O O . PRO A 1 88 ? 9.683 15.843 -17.949 1.00 40.50 88 PRO A O 1
ATOM 673 N N . GLN A 1 89 ? 8.466 17.566 -18.704 1.00 41.62 89 GLN A N 1
ATOM 674 C CA . GLN A 1 89 ? 7.173 17.118 -18.171 1.00 41.62 89 GLN A CA 1
ATOM 675 C C . GLN A 1 89 ? 6.701 15.820 -18.852 1.00 41.62 89 GLN A C 1
ATOM 677 O O . GLN A 1 89 ? 5.936 15.841 -19.814 1.00 41.62 89 GLN A O 1
ATOM 682 N N . LYS A 1 90 ? 7.117 14.664 -18.329 1.00 41.09 90 LYS A N 1
ATOM 683 C CA . LYS A 1 90 ? 6.350 13.423 -18.485 1.00 41.09 90 LYS A CA 1
ATOM 684 C C . LYS A 1 90 ? 5.172 13.515 -17.520 1.00 41.09 90 LYS A C 1
ATOM 686 O O . LYS A 1 90 ? 5.364 13.893 -16.367 1.00 41.09 90 LYS A O 1
ATOM 691 N N . HIS A 1 91 ? 3.968 13.221 -18.000 1.00 37.50 91 HIS A N 1
ATOM 692 C CA . HIS A 1 91 ? 2.722 13.257 -17.233 1.00 37.50 91 HIS A CA 1
ATOM 693 C C . HIS A 1 91 ? 2.797 12.260 -16.061 1.00 37.50 91 HIS A C 1
ATOM 695 O O . HIS A 1 91 ? 2.412 11.101 -16.172 1.00 37.50 91 HIS A O 1
ATOM 701 N N . ARG A 1 92 ? 3.400 12.701 -14.957 1.00 38.81 92 ARG A N 1
ATOM 702 C CA . ARG A 1 92 ? 3.711 11.916 -13.769 1.00 38.81 92 ARG A CA 1
ATOM 703 C C . ARG A 1 92 ? 2.608 12.211 -12.766 1.00 38.81 92 ARG A C 1
ATOM 705 O O . ARG A 1 92 ? 2.640 13.237 -12.092 1.00 38.81 92 ARG A O 1
ATOM 712 N N . ARG A 1 93 ? 1.585 11.356 -12.723 1.00 34.66 93 ARG A N 1
ATOM 713 C CA . ARG A 1 93 ? 0.603 11.418 -11.638 1.00 34.66 93 ARG A CA 1
ATOM 714 C C . ARG A 1 93 ? 1.325 10.958 -10.379 1.00 34.66 93 ARG A C 1
ATOM 716 O O . ARG A 1 93 ? 1.713 9.800 -10.269 1.00 34.66 93 ARG A O 1
ATOM 723 N N . ASN A 1 94 ? 1.598 11.905 -9.492 1.00 40.41 94 ASN A N 1
ATOM 724 C CA . ASN A 1 94 ? 2.199 11.635 -8.200 1.00 40.41 94 ASN A CA 1
ATOM 725 C C . ASN A 1 94 ? 1.126 10.927 -7.363 1.00 40.41 94 ASN A C 1
ATOM 727 O O . ASN A 1 94 ? 0.185 11.573 -6.904 1.00 40.41 94 ASN A O 1
ATOM 731 N N . ILE A 1 95 ? 1.203 9.600 -7.261 1.00 41.84 95 ILE A N 1
ATOM 732 C CA . ILE A 1 95 ? 0.289 8.787 -6.449 1.00 41.84 95 ILE A CA 1
ATOM 733 C C . ILE A 1 95 ? 0.617 8.962 -4.963 1.00 41.84 95 ILE A C 1
ATOM 735 O O . ILE A 1 95 ? 1.043 8.022 -4.315 1.00 41.84 95 ILE A O 1
ATOM 739 N N . GLY A 1 96 ? 0.432 10.181 -4.448 1.00 41.06 96 GLY A N 1
ATOM 740 C CA . GLY A 1 96 ? 0.509 10.504 -3.025 1.00 41.06 96 GLY A CA 1
ATOM 741 C C . GLY A 1 96 ? 1.904 10.357 -2.412 1.00 41.06 96 GLY A C 1
ATOM 742 O O . GLY A 1 96 ? 2.572 9.335 -2.518 1.00 41.06 96 GLY A O 1
ATOM 743 N N . GLN A 1 97 ? 2.348 11.378 -1.683 1.00 37.66 97 GLN A N 1
ATOM 744 C CA . GLN A 1 97 ? 3.345 11.138 -0.647 1.00 37.66 97 GLN A CA 1
ATOM 745 C C . GLN A 1 97 ? 2.673 10.275 0.432 1.00 37.66 97 GLN A C 1
ATOM 747 O O . GLN A 1 97 ? 1.822 10.763 1.170 1.00 37.66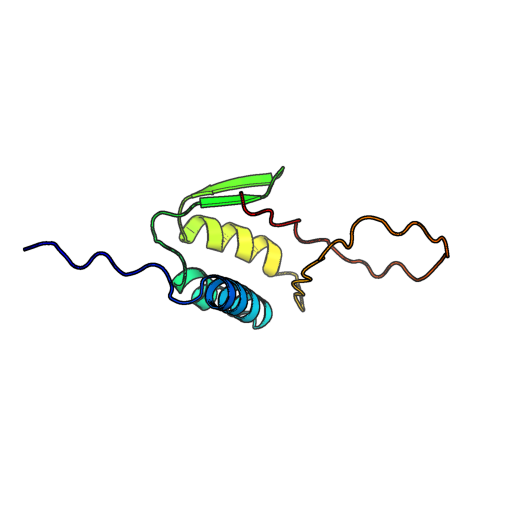 97 GLN A O 1
ATOM 752 N N . LEU A 1 98 ? 3.019 8.992 0.502 1.00 37.12 98 LEU A N 1
ATOM 753 C CA . LEU A 1 98 ? 2.663 8.138 1.634 1.00 37.12 98 LEU A CA 1
ATOM 754 C C . LEU A 1 98 ? 3.638 8.480 2.768 1.00 37.12 98 LEU A C 1
ATOM 756 O O . LEU A 1 98 ? 4.790 8.046 2.776 1.00 37.12 98 LEU A O 1
ATOM 760 N N . SER A 1 99 ? 3.194 9.354 3.667 1.00 29.67 99 SER A N 1
ATOM 761 C CA . SER A 1 99 ? 3.909 9.696 4.896 1.00 29.67 99 SER A CA 1
ATOM 762 C C . SER A 1 99 ? 3.530 8.687 5.976 1.00 29.67 99 SER A C 1
ATOM 764 O O . SER A 1 99 ? 2.352 8.550 6.294 1.00 29.67 99 SER A O 1
ATOM 766 N N . PHE A 1 100 ? 4.516 7.997 6.544 1.00 26.83 100 PHE A N 1
ATOM 767 C CA . PHE A 1 100 ? 4.335 7.199 7.757 1.00 26.83 100 PHE A CA 1
ATOM 768 C C . PHE A 1 100 ? 4.553 8.118 8.968 1.00 26.83 100 PHE A C 1
ATOM 770 O O . PHE A 1 100 ? 5.527 8.876 8.981 1.00 26.83 100 PHE A O 1
ATOM 777 N N . VAL A 1 101 ? 3.626 8.098 9.931 1.00 27.41 101 VAL A N 1
ATOM 778 C CA . VAL A 1 101 ? 3.740 8.814 11.218 1.00 27.41 101 VAL A CA 1
ATOM 779 C C . VAL A 1 101 ? 4.382 7.904 12.253 1.00 27.41 101 VAL A C 1
ATOM 781 O O . VAL A 1 101 ? 4.027 6.704 12.252 1.00 27.41 101 VAL A O 1
#

Foldseek 3Di:
DDDCDPPDPPDVVVLVVVLVVCVQVVNPVVSLVSDDQFDWDDFPPPDIDTGSVRVCVVVCVVSVPDPGDDDDPPPDDPDPDDDDDDDDDDPDPPPGDRDDD

Secondary structure (DSSP, 8-state):
---------S-HHHHHHHHHHHHHTT-HHHHHHTS-SS-EEEETTTEEEESHHHHHHHHHHHHTT-S----------S-----------------------

pLDDT: mean 72.23, std 22.4, range [26.83, 94.69]